Protein AF-A0A523T9P6-F1 (afdb_monomer)

Secondary structure (DSSP, 8-state):
--HHHHHHHHHHHHHHHHTTSPPPHHHHHHT-SSSSS--HHHHHHHHHHHHHHHHHHHHHHHHHHHTT-SS----HHHHHHHHHHHHHHHHHHHHHHTT--HHHHHHHHTT-

pLDDT: mean 81.84, std 12.8, range [46.47, 97.62]

Structure (mmCIF, N/CA/C/O backbone):
data_AF-A0A523T9P6-F1
#
_entry.id   AF-A0A523T9P6-F1
#
loop_
_atom_site.group_PDB
_atom_site.id
_atom_site.type_symbol
_atom_site.label_atom_id
_atom_site.label_alt_id
_atom_site.label_comp_id
_atom_site.label_asym_id
_atom_site.label_entity_id
_atom_site.label_seq_id
_atom_site.pdbx_PDB_ins_code
_atom_site.Cartn_x
_atom_site.Cartn_y
_atom_site.Cartn_z
_atom_site.occupancy
_atom_site.B_iso_or_equiv
_atom_site.auth_seq_id
_atom_site.auth_comp_id
_atom_site.auth_asym_id
_atom_site.auth_atom_id
_atom_site.pdbx_PDB_model_num
ATOM 1 N N . MET A 1 1 ? -8.229 -0.479 0.309 1.00 88.75 1 MET A N 1
ATOM 2 C CA . MET A 1 1 ? -7.056 -0.460 -0.602 1.00 88.75 1 MET A CA 1
ATOM 3 C C . MET A 1 1 ? -6.941 -1.815 -1.288 1.00 88.75 1 MET A C 1
ATOM 5 O O . MET A 1 1 ? -7.152 -2.816 -0.621 1.00 88.75 1 MET A O 1
ATOM 9 N N . THR A 1 2 ? -6.658 -1.879 -2.592 1.00 93.75 2 THR A N 1
ATOM 10 C CA . THR A 1 2 ? -6.515 -3.168 -3.307 1.00 93.75 2 THR A CA 1
ATOM 11 C C . THR A 1 2 ? -5.067 -3.670 -3.310 1.00 93.75 2 THR A C 1
ATOM 13 O O . THR A 1 2 ? -4.136 -2.878 -3.160 1.00 93.75 2 THR A O 1
ATOM 16 N N . LYS A 1 3 ? -4.851 -4.972 -3.557 1.00 90.94 3 LYS A N 1
ATOM 17 C CA . LYS A 1 3 ? -3.503 -5.567 -3.683 1.00 90.94 3 LYS A CA 1
ATOM 18 C C . LYS A 1 3 ? -2.636 -4.835 -4.713 1.00 90.94 3 LYS A C 1
ATOM 20 O O . LYS A 1 3 ? -1.479 -4.540 -4.445 1.00 90.94 3 LYS A O 1
ATOM 25 N N . THR A 1 4 ? -3.211 -4.477 -5.864 1.00 91.50 4 THR A N 1
ATOM 26 C CA . THR A 1 4 ? -2.503 -3.731 -6.917 1.00 91.50 4 THR A CA 1
ATOM 27 C C . THR A 1 4 ? -2.120 -2.318 -6.467 1.00 91.50 4 THR A C 1
ATOM 29 O O . THR A 1 4 ? -1.047 -1.837 -6.822 1.00 91.50 4 THR A O 1
ATOM 32 N N . GLN A 1 5 ? -2.975 -1.645 -5.689 1.00 94.25 5 GLN A N 1
ATOM 33 C CA . GLN A 1 5 ? -2.670 -0.328 -5.117 1.00 94.25 5 GLN A CA 1
ATOM 34 C C . GLN A 1 5 ? -1.528 -0.406 -4.102 1.00 94.25 5 GLN A C 1
ATOM 36 O O . GLN A 1 5 ? -0.603 0.398 -4.187 1.00 94.25 5 GLN A O 1
ATOM 41 N N . LEU A 1 6 ? -1.562 -1.397 -3.206 1.00 92.75 6 LEU A N 1
ATOM 42 C CA . LEU A 1 6 ? -0.497 -1.634 -2.232 1.00 92.75 6 LEU A CA 1
ATOM 43 C C . LEU A 1 6 ? 0.837 -1.945 -2.921 1.00 92.75 6 LEU A C 1
ATOM 45 O O . LEU A 1 6 ? 1.836 -1.301 -2.631 1.00 92.75 6 LEU A O 1
ATOM 49 N N . GLU A 1 7 ? 0.846 -2.878 -3.874 1.00 92.12 7 GLU A N 1
ATOM 50 C CA . GLU A 1 7 ? 2.047 -3.223 -4.644 1.00 92.12 7 GLU A CA 1
ATOM 51 C C . GLU A 1 7 ? 2.642 -1.992 -5.343 1.00 92.12 7 GLU A C 1
ATOM 53 O O . GLU A 1 7 ? 3.842 -1.751 -5.274 1.00 92.12 7 GLU A O 1
ATOM 58 N N . THR A 1 8 ? 1.792 -1.175 -5.971 1.00 93.75 8 THR A N 1
ATOM 59 C CA . THR A 1 8 ? 2.220 0.046 -6.671 1.00 93.75 8 THR A CA 1
ATOM 60 C C . THR A 1 8 ? 2.831 1.064 -5.702 1.00 93.75 8 THR A C 1
ATOM 62 O O . THR A 1 8 ? 3.823 1.707 -6.037 1.00 93.75 8 THR A O 1
ATOM 65 N N . LEU A 1 9 ? 2.265 1.194 -4.498 1.00 94.44 9 LEU A N 1
ATOM 66 C CA . LEU A 1 9 ? 2.783 2.068 -3.447 1.00 94.44 9 LEU A CA 1
ATOM 67 C C . LEU A 1 9 ? 4.143 1.585 -2.917 1.00 94.44 9 LEU A C 1
ATOM 69 O O . LEU A 1 9 ? 5.045 2.398 -2.743 1.00 94.44 9 LEU A O 1
ATOM 73 N N . LEU A 1 10 ? 4.307 0.273 -2.709 1.00 92.06 10 LEU A N 1
ATOM 74 C CA . LEU A 1 10 ? 5.570 -0.325 -2.263 1.00 92.06 10 LEU A CA 1
ATOM 75 C C . LEU A 1 10 ? 6.682 -0.150 -3.302 1.00 92.06 10 LEU A C 1
ATOM 77 O O . LEU A 1 10 ? 7.793 0.232 -2.947 1.00 92.06 10 LEU A O 1
ATOM 81 N N . ILE A 1 11 ? 6.375 -0.375 -4.583 1.00 91.25 11 ILE A N 1
ATOM 82 C CA . ILE A 1 11 ? 7.316 -0.131 -5.683 1.00 91.25 11 ILE A CA 1
ATOM 83 C C . ILE A 1 11 ? 7.766 1.337 -5.672 1.00 91.25 11 ILE A C 1
ATOM 85 O O . ILE A 1 11 ? 8.961 1.607 -5.738 1.00 91.25 11 ILE A O 1
ATOM 89 N N . ASP A 1 12 ? 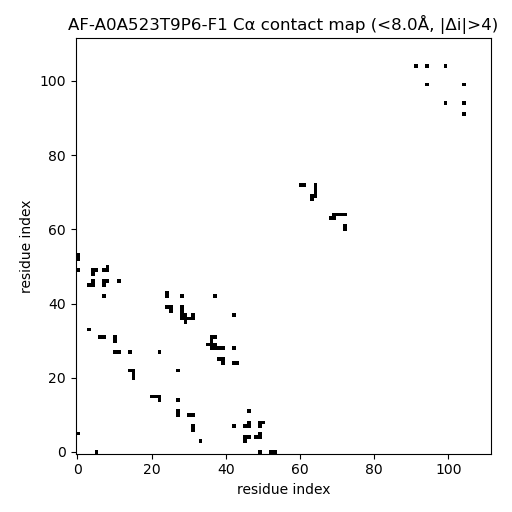6.836 2.291 -5.555 1.00 93.19 12 ASP A N 1
ATOM 90 C CA . ASP A 1 12 ? 7.178 3.719 -5.537 1.00 93.19 12 ASP A CA 1
ATOM 91 C C . ASP A 1 12 ? 8.089 4.098 -4.360 1.00 93.19 12 ASP A C 1
ATOM 93 O O . ASP A 1 12 ? 9.045 4.848 -4.557 1.00 93.19 12 ASP A O 1
ATOM 97 N N . ALA A 1 13 ? 7.820 3.547 -3.170 1.00 89.69 13 ALA A N 1
ATOM 98 C CA . ALA A 1 13 ? 8.523 3.871 -1.929 1.00 89.69 13 ALA A CA 1
ATOM 99 C C . ALA A 1 13 ? 9.907 3.207 -1.786 1.00 89.69 13 ALA A C 1
ATOM 101 O O . ALA A 1 13 ? 10.805 3.776 -1.164 1.00 89.69 13 ALA A O 1
ATOM 102 N N . LEU A 1 14 ? 10.088 1.996 -2.322 1.00 87.81 14 LEU A N 1
ATOM 103 C CA . LEU A 1 14 ? 11.287 1.190 -2.060 1.00 87.81 14 LEU A CA 1
ATOM 104 C C . LEU A 1 14 ? 12.317 1.241 -3.188 1.00 87.81 14 LEU A C 1
ATOM 106 O O . LEU A 1 14 ? 13.512 1.155 -2.921 1.00 87.81 14 LEU A O 1
ATOM 110 N N . VAL A 1 15 ? 11.880 1.379 -4.440 1.00 87.81 15 VAL A N 1
ATOM 111 C CA . VAL A 1 15 ? 12.758 1.169 -5.601 1.00 87.81 15 VAL A CA 1
ATOM 112 C C . VAL A 1 15 ? 13.892 2.185 -5.679 1.00 87.81 15 VAL A C 1
ATOM 114 O O . VAL A 1 15 ? 15.011 1.794 -5.993 1.00 87.81 15 VAL A O 1
ATOM 117 N N . ASP A 1 16 ? 13.641 3.450 -5.340 1.00 83.81 16 ASP A N 1
ATOM 118 C CA . ASP A 1 16 ? 14.691 4.476 -5.380 1.00 83.81 16 ASP A CA 1
ATOM 119 C C . ASP A 1 16 ? 15.775 4.209 -4.319 1.00 83.81 16 ASP A C 1
ATOM 121 O O . ASP A 1 16 ? 16.964 4.386 -4.583 1.00 83.81 16 ASP A O 1
ATOM 125 N N . ASN A 1 17 ? 15.376 3.700 -3.145 1.00 77.94 17 ASN A N 1
ATOM 126 C CA . ASN A 1 17 ? 16.302 3.307 -2.080 1.00 77.94 17 ASN A CA 1
ATOM 127 C C . ASN A 1 17 ? 17.133 2.082 -2.487 1.00 77.94 17 ASN A C 1
ATOM 129 O O . ASN A 1 17 ? 18.355 2.093 -2.361 1.00 77.94 17 ASN A O 1
ATOM 133 N N . ILE A 1 18 ? 16.482 1.046 -3.028 1.00 80.56 18 ILE A N 1
ATOM 134 C CA . ILE A 1 18 ? 17.149 -0.193 -3.457 1.00 80.56 18 ILE A CA 1
ATOM 135 C C . ILE A 1 18 ? 18.114 0.073 -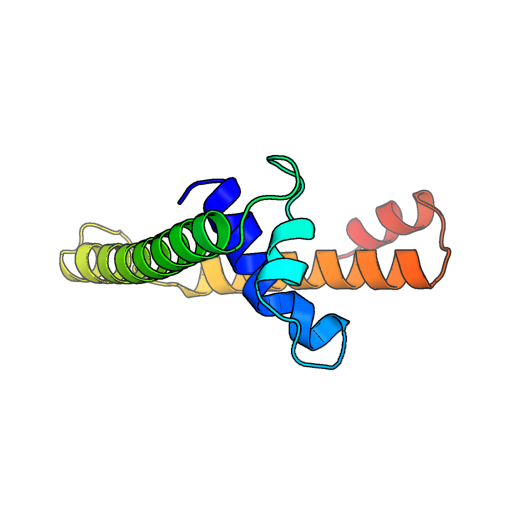4.618 1.00 80.56 18 ILE A C 1
ATOM 137 O O . ILE A 1 18 ? 19.209 -0.478 -4.648 1.00 80.56 18 ILE A O 1
ATOM 141 N N . ALA A 1 19 ? 17.732 0.929 -5.568 1.00 78.75 19 ALA A N 1
ATOM 142 C CA . ALA A 1 19 ? 18.573 1.280 -6.708 1.00 78.75 19 ALA A CA 1
ATOM 143 C C . ALA A 1 19 ? 19.645 2.334 -6.373 1.00 78.75 19 ALA A C 1
ATOM 145 O O . ALA A 1 19 ? 20.470 2.638 -7.235 1.00 78.75 19 ALA A O 1
ATOM 146 N N . SER A 1 20 ? 19.604 2.919 -5.166 1.00 85.94 20 SER A N 1
ATOM 147 C CA . SER A 1 20 ? 20.444 4.052 -4.738 1.00 85.94 20 SER A CA 1
ATOM 148 C C . SER A 1 20 ? 20.457 5.218 -5.740 1.00 85.94 20 SER A C 1
ATOM 150 O O . SER A 1 20 ? 21.438 5.949 -5.864 1.00 85.94 20 SER A O 1
ATOM 152 N N . LYS A 1 21 ? 19.365 5.378 -6.495 1.00 87.56 21 LYS A N 1
ATOM 153 C CA . LYS A 1 21 ? 19.169 6.422 -7.504 1.00 87.56 21 LYS A CA 1
ATOM 154 C C . LYS A 1 21 ? 17.684 6.606 -7.770 1.00 87.56 21 LYS A C 1
ATOM 156 O O . LYS A 1 21 ? 16.889 5.696 -7.554 1.00 87.56 21 LYS A O 1
ATOM 161 N N . HIS A 1 22 ? 17.317 7.755 -8.324 1.00 90.56 22 HIS A N 1
ATOM 162 C CA . HIS A 1 22 ? 15.949 7.957 -8.782 1.00 90.56 22 HIS A CA 1
ATOM 163 C C . HIS A 1 22 ? 15.640 7.070 -9.997 1.00 90.56 22 HIS A C 1
ATOM 165 O O . HIS A 1 22 ? 16.313 7.154 -11.029 1.00 90.56 22 HIS A O 1
ATOM 171 N N . VAL A 1 23 ? 14.607 6.236 -9.882 1.00 90.00 23 VAL A N 1
ATOM 172 C CA . VAL A 1 23 ? 14.127 5.351 -10.944 1.00 90.00 23 VAL A CA 1
ATOM 173 C C . VAL A 1 23 ? 12.886 5.963 -11.580 1.00 90.00 23 VAL A C 1
ATOM 175 O O . VAL A 1 23 ? 11.934 6.365 -10.904 1.00 90.00 23 VAL A O 1
ATOM 178 N N . LYS A 1 24 ? 12.870 6.035 -12.911 1.00 92.88 24 LYS A N 1
ATOM 179 C CA . LYS A 1 24 ? 11.751 6.646 -13.631 1.00 92.88 24 LYS A CA 1
ATOM 180 C C . LYS A 1 24 ? 10.480 5.801 -13.497 1.00 92.88 24 LYS A C 1
ATOM 182 O O . LYS A 1 24 ? 10.516 4.581 -13.350 1.00 92.88 24 LYS A O 1
ATOM 187 N N . TYR A 1 25 ? 9.318 6.446 -13.585 1.00 89.50 25 TYR A N 1
ATOM 188 C CA . TYR A 1 25 ? 8.025 5.775 -13.398 1.00 89.50 25 TYR A CA 1
ATOM 189 C C . TYR A 1 25 ? 7.710 4.689 -14.434 1.00 89.50 25 TYR A C 1
ATOM 191 O O . TYR A 1 25 ? 6.966 3.761 -14.135 1.00 89.50 25 TYR A O 1
ATOM 199 N N . ASP A 1 26 ? 8.237 4.795 -15.650 1.00 89.25 26 ASP A N 1
ATOM 200 C CA . ASP A 1 26 ? 8.151 3.753 -16.675 1.00 89.25 26 ASP A CA 1
ATOM 201 C C . ASP A 1 26 ? 8.962 2.506 -16.302 1.00 89.25 26 ASP A C 1
ATOM 203 O O . ASP A 1 26 ? 8.510 1.392 -16.552 1.00 89.25 26 ASP A O 1
ATOM 207 N N . GLU A 1 27 ? 10.108 2.670 -15.643 1.00 88.50 27 GLU A N 1
ATOM 208 C CA . GLU A 1 27 ? 10.885 1.558 -15.090 1.00 88.50 27 GLU A CA 1
ATOM 209 C C . GLU A 1 27 ? 10.193 0.962 -13.858 1.00 88.50 27 GLU A C 1
ATOM 211 O O . GLU A 1 27 ? 9.988 -0.250 -13.800 1.00 88.50 27 GLU A O 1
ATOM 216 N N . LYS A 1 28 ? 9.705 1.802 -12.933 1.00 90.00 28 LYS A N 1
ATOM 217 C CA . LYS A 1 28 ? 8.893 1.359 -11.782 1.00 90.00 28 LYS A CA 1
ATOM 218 C C . LYS A 1 28 ? 7.655 0.569 -12.229 1.00 90.00 28 LYS A C 1
ATOM 220 O O . LYS A 1 28 ? 7.315 -0.452 -11.635 1.00 90.00 28 LYS A O 1
ATOM 225 N N . ALA A 1 29 ? 7.009 0.982 -13.319 1.00 89.06 29 ALA A N 1
ATOM 226 C CA . ALA A 1 29 ? 5.834 0.310 -13.868 1.00 89.06 29 ALA A CA 1
ATOM 227 C C . ALA A 1 29 ? 6.098 -1.129 -14.347 1.00 89.06 29 ALA A C 1
ATOM 229 O O . ALA A 1 29 ? 5.191 -1.966 -14.287 1.00 89.06 29 ALA A O 1
ATOM 230 N N . LYS A 1 30 ? 7.331 -1.432 -14.776 1.00 88.69 30 LYS A N 1
ATOM 231 C CA . LYS A 1 30 ? 7.751 -2.779 -15.200 1.00 88.69 30 LYS A CA 1
ATOM 232 C C . LYS A 1 30 ? 7.932 -3.743 -14.026 1.00 88.69 30 LYS A C 1
ATOM 234 O O . LYS A 1 30 ? 7.843 -4.947 -14.229 1.00 88.69 30 LYS A O 1
ATOM 239 N N . LEU A 1 31 ? 8.133 -3.234 -12.809 1.00 86.81 31 LEU A N 1
ATOM 240 C CA . LEU A 1 31 ? 8.364 -4.047 -11.607 1.00 86.81 31 LEU A CA 1
ATOM 241 C C . LEU A 1 31 ? 7.085 -4.667 -11.026 1.00 86.81 31 LEU A C 1
ATOM 243 O O . LEU A 1 31 ? 7.142 -5.443 -10.074 1.00 86.81 31 LEU A O 1
ATOM 247 N N . ARG A 1 32 ? 5.915 -4.331 -11.578 1.00 85.81 32 ARG A N 1
ATOM 248 C CA . ARG A 1 32 ? 4.632 -4.814 -11.073 1.00 85.81 32 ARG A CA 1
ATOM 249 C C . ARG A 1 32 ? 4.371 -6.256 -11.522 1.00 85.81 32 ARG A C 1
ATOM 251 O O . ARG A 1 32 ? 4.220 -6.522 -12.711 1.00 85.81 32 ARG A O 1
ATOM 258 N N . ARG A 1 33 ? 4.248 -7.178 -10.564 1.00 76.88 33 ARG A N 1
ATOM 259 C CA . ARG A 1 33 ? 4.044 -8.619 -10.784 1.00 76.88 33 ARG A CA 1
ATOM 260 C C . ARG A 1 33 ? 2.587 -8.989 -11.041 1.00 76.88 33 ARG A C 1
ATOM 262 O O . ARG A 1 33 ? 2.323 -9.898 -11.818 1.00 76.88 33 ARG A O 1
ATOM 269 N N . THR A 1 34 ? 1.629 -8.307 -10.405 1.00 67.50 34 THR A N 1
ATOM 270 C CA . THR A 1 34 ? 0.211 -8.745 -10.405 1.00 67.50 34 THR A CA 1
ATOM 271 C C . THR A 1 34 ? -0.499 -8.577 -11.759 1.00 67.50 34 THR A C 1
ATOM 273 O O . THR A 1 34 ? -1.546 -9.169 -11.999 1.00 67.50 34 THR A O 1
ATOM 276 N N . LYS A 1 35 ? 0.045 -7.754 -12.655 1.00 63.56 35 LYS A N 1
ATOM 277 C CA . LYS A 1 35 ? -0.429 -7.538 -14.029 1.00 63.56 35 LYS A CA 1
ATOM 278 C C . LYS A 1 35 ? 0.797 -7.112 -14.825 1.00 63.56 35 LYS A C 1
ATOM 280 O O . LYS A 1 35 ? 1.400 -6.126 -14.398 1.00 63.56 35 LYS A O 1
ATOM 285 N N . ALA A 1 36 ? 1.109 -7.832 -15.908 1.00 61.03 36 ALA A N 1
ATOM 286 C CA . ALA A 1 36 ? 2.248 -7.613 -16.807 1.00 61.03 36 ALA A CA 1
ATOM 287 C C . ALA A 1 36 ? 2.580 -6.126 -17.022 1.00 61.03 36 ALA A C 1
ATOM 289 O O . ALA A 1 36 ? 1.672 -5.292 -16.968 1.00 61.03 36 ALA A O 1
ATOM 290 N N . ALA A 1 37 ? 3.869 -5.833 -17.256 1.00 69.75 37 ALA A N 1
ATOM 291 C CA . ALA A 1 37 ? 4.449 -4.494 -17.385 1.00 69.75 37 ALA A CA 1
ATOM 292 C C . ALA A 1 37 ? 3.436 -3.471 -17.915 1.00 69.75 37 ALA A C 1
ATOM 294 O O . ALA A 1 37 ? 3.039 -3.498 -19.080 1.00 69.75 37 ALA A O 1
ATOM 295 N N . VAL A 1 38 ? 2.957 -2.602 -17.025 1.00 85.00 38 VAL A N 1
ATOM 296 C CA . VAL A 1 38 ? 1.934 -1.629 -17.398 1.00 85.00 38 VAL A CA 1
ATOM 297 C C . VAL A 1 38 ? 2.532 -0.364 -17.956 1.00 85.00 38 VAL A C 1
ATOM 299 O O . VAL A 1 38 ? 3.668 -0.003 -17.668 1.00 85.00 38 VAL A O 1
ATOM 302 N N . SER A 1 39 ? 1.710 0.370 -18.701 1.00 91.00 39 SER A N 1
ATOM 303 C CA . SER A 1 39 ? 2.060 1.724 -19.087 1.00 91.00 39 SER A CA 1
ATOM 304 C C . SER A 1 39 ? 2.299 2.607 -17.859 1.00 91.00 39 SER A C 1
ATOM 306 O O . SER A 1 39 ? 1.639 2.479 -16.818 1.00 91.00 39 SER A O 1
ATOM 308 N N . ARG A 1 40 ? 3.191 3.588 -18.028 1.00 90.88 40 ARG A N 1
ATOM 309 C CA . ARG A 1 40 ? 3.457 4.651 -17.049 1.00 90.88 40 ARG A CA 1
ATOM 310 C C . ARG A 1 40 ? 2.169 5.337 -16.577 1.00 90.88 40 ARG A C 1
ATOM 312 O O . ARG A 1 40 ? 1.998 5.582 -15.387 1.00 90.88 40 ARG A O 1
ATOM 319 N N . GLY A 1 41 ? 1.230 5.598 -17.491 1.00 93.69 41 GLY A N 1
ATOM 320 C CA . GLY A 1 41 ? -0.060 6.214 -17.165 1.00 93.69 41 GLY A CA 1
ATOM 321 C C . GLY A 1 41 ? -0.927 5.342 -16.254 1.00 93.69 41 GLY A C 1
ATOM 322 O O . GLY A 1 41 ? -1.488 5.833 -15.272 1.00 93.69 41 GLY A O 1
ATOM 323 N N . SER A 1 42 ? -0.996 4.031 -16.521 1.00 91.69 42 SER A N 1
ATOM 324 C CA . SER A 1 42 ? -1.730 3.112 -15.648 1.00 91.69 42 SER A CA 1
ATOM 325 C C . SER A 1 42 ? -1.079 2.996 -14.273 1.00 91.69 42 SER A C 1
ATOM 327 O O . SER A 1 42 ? -1.811 2.928 -13.287 1.00 91.69 42 SER A O 1
ATOM 329 N N . PHE A 1 43 ? 0.255 2.961 -14.198 1.00 93.62 43 PHE A N 1
ATOM 330 C CA . PHE A 1 43 ? 0.977 2.935 -12.927 1.00 93.62 43 PHE A CA 1
ATOM 331 C C . PHE A 1 43 ? 0.687 4.197 -12.107 1.00 93.62 43 PHE A C 1
ATOM 333 O O . PHE A 1 43 ? 0.210 4.099 -10.979 1.00 93.62 43 PHE A O 1
ATOM 340 N N . ASN A 1 44 ? 0.847 5.380 -12.708 1.00 95.06 44 ASN A N 1
ATOM 341 C CA . ASN A 1 44 ? 0.631 6.664 -12.035 1.00 95.06 44 ASN A CA 1
ATOM 342 C C . ASN A 1 44 ? -0.807 6.837 -11.534 1.00 95.06 44 ASN A C 1
ATOM 344 O O . ASN A 1 44 ? -1.030 7.333 -10.428 1.00 95.06 44 ASN A O 1
ATOM 348 N N . ARG A 1 45 ? -1.800 6.392 -12.314 1.00 96.00 45 ARG A N 1
ATOM 349 C CA . ARG A 1 45 ? -3.203 6.414 -11.883 1.00 96.00 45 ARG A CA 1
ATOM 350 C C . ARG A 1 45 ? -3.419 5.541 -10.650 1.00 96.00 45 ARG A C 1
ATOM 352 O O . ARG A 1 45 ? -4.053 5.987 -9.696 1.00 96.00 45 ARG A O 1
ATOM 359 N N . THR A 1 46 ? -2.888 4.319 -10.654 1.00 95.56 46 THR A N 1
ATOM 360 C CA . THR A 1 46 ? -2.994 3.412 -9.506 1.00 95.56 46 THR A CA 1
ATOM 361 C C . THR A 1 46 ? -2.232 3.945 -8.293 1.00 95.56 46 THR A C 1
ATOM 363 O O . THR A 1 46 ? -2.757 3.86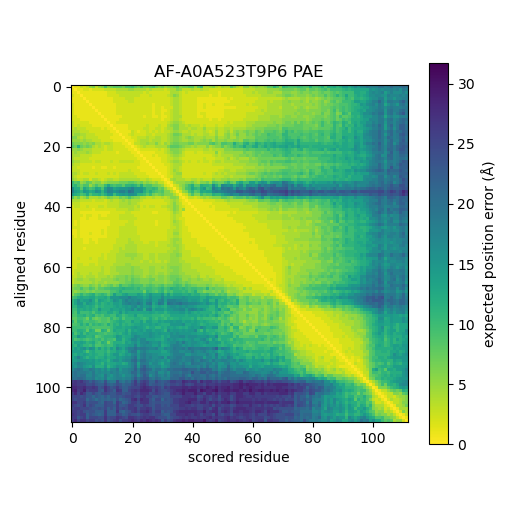5 -7.187 1.00 95.56 46 THR A O 1
ATOM 366 N N . LEU A 1 47 ? -1.062 4.560 -8.485 1.00 96.06 47 LEU A N 1
ATOM 367 C CA . LEU A 1 47 ? -0.289 5.185 -7.411 1.00 96.06 47 LEU A CA 1
ATOM 368 C C . LEU A 1 47 ? -1.063 6.329 -6.749 1.00 96.06 47 LEU A C 1
ATOM 370 O O . LEU A 1 47 ? -1.167 6.385 -5.525 1.00 96.06 47 LEU A O 1
ATOM 374 N N . ARG A 1 48 ? -1.673 7.211 -7.550 1.00 97.44 48 ARG A N 1
ATOM 375 C CA . ARG A 1 48 ? -2.524 8.296 -7.041 1.00 97.44 48 ARG A CA 1
ATOM 376 C C . ARG A 1 48 ? -3.719 7.754 -6.257 1.00 97.44 48 ARG A C 1
ATOM 378 O O . ARG A 1 48 ? -4.038 8.283 -5.196 1.00 97.44 48 ARG A O 1
ATOM 385 N N . GLN A 1 49 ? -4.365 6.700 -6.756 1.00 97.44 49 GLN A N 1
ATOM 386 C CA . GLN A 1 49 ? -5.461 6.040 -6.041 1.00 97.44 49 GLN A CA 1
ATOM 387 C C . GLN A 1 49 ? -4.991 5.418 -4.721 1.00 97.44 49 GLN A C 1
ATOM 389 O O . GLN A 1 49 ? -5.675 5.561 -3.715 1.00 97.44 49 GLN A O 1
ATOM 394 N N . ALA A 1 50 ? -3.824 4.768 -4.706 1.00 96.62 50 ALA A N 1
ATOM 395 C CA . ALA A 1 50 ? -3.247 4.180 -3.501 1.00 96.62 50 ALA A CA 1
ATOM 396 C C . ALA A 1 50 ? -2.968 5.247 -2.432 1.00 96.62 50 ALA A C 1
ATOM 398 O O . ALA A 1 50 ? -3.445 5.113 -1.307 1.00 96.62 50 ALA A O 1
ATOM 399 N N . LYS A 1 51 ? -2.287 6.342 -2.805 1.00 96.62 51 LYS A N 1
ATOM 400 C CA . LYS A 1 51 ? -1.997 7.473 -1.904 1.00 96.62 51 LYS A CA 1
ATOM 401 C C . LYS A 1 51 ? -3.282 8.104 -1.360 1.00 96.62 51 LYS A C 1
ATOM 403 O O . LYS A 1 51 ? -3.402 8.290 -0.154 1.00 96.62 51 LYS A O 1
ATOM 408 N N . LYS A 1 52 ? -4.275 8.357 -2.224 1.00 97.62 52 LYS A N 1
ATOM 409 C CA . LYS A 1 52 ? -5.583 8.891 -1.807 1.00 97.62 52 LYS A CA 1
ATOM 410 C C . LYS A 1 52 ? -6.276 7.966 -0.805 1.00 97.62 52 LYS A C 1
ATOM 412 O O . LYS A 1 52 ? -6.727 8.435 0.232 1.00 97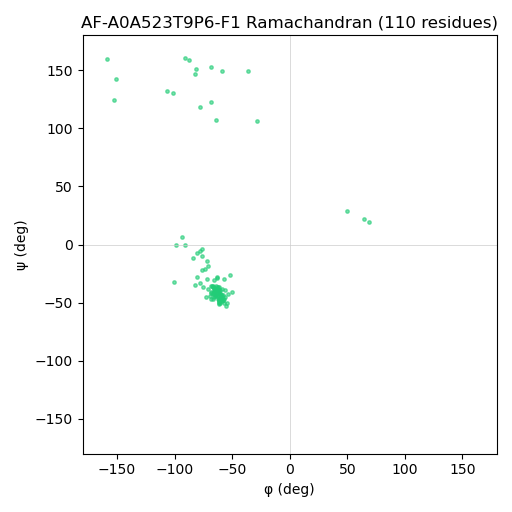.62 52 LYS A O 1
ATOM 417 N N . ASN A 1 53 ? -6.340 6.670 -1.106 1.00 97.06 53 ASN A N 1
ATOM 418 C CA . ASN A 1 53 ? -7.018 5.701 -0.250 1.00 97.06 53 ASN A CA 1
ATOM 419 C C . ASN A 1 53 ? -6.328 5.567 1.112 1.00 97.06 53 ASN A C 1
ATOM 421 O O . ASN A 1 53 ? -7.022 5.501 2.116 1.00 97.06 53 ASN A O 1
ATOM 425 N N . ALA A 1 54 ? -4.993 5.575 1.161 1.00 94.44 54 ALA A N 1
ATOM 426 C CA . ALA A 1 54 ? -4.252 5.535 2.420 1.00 94.44 54 ALA A CA 1
ATOM 427 C C . ALA A 1 54 ? -4.562 6.756 3.303 1.00 94.44 54 ALA A C 1
ATOM 429 O O . ALA A 1 54 ? -4.917 6.596 4.467 1.00 94.44 54 ALA A O 1
ATOM 430 N N . ILE A 1 55 ? -4.510 7.963 2.729 1.00 95.25 55 ILE A N 1
ATOM 431 C CA . ILE A 1 55 ? -4.832 9.209 3.442 1.00 95.25 55 ILE A CA 1
ATOM 432 C C . ILE A 1 55 ? -6.283 9.193 3.943 1.00 95.25 55 ILE A C 1
ATOM 434 O O . ILE A 1 55 ? -6.540 9.492 5.105 1.00 95.25 55 ILE A O 1
ATOM 438 N N . GLN A 1 56 ? -7.233 8.803 3.088 1.00 96.75 56 GLN A N 1
ATOM 439 C CA . GLN A 1 56 ? -8.641 8.716 3.475 1.00 96.75 56 GLN A CA 1
ATOM 440 C C . GLN A 1 56 ? -8.865 7.703 4.597 1.00 96.75 56 GLN A C 1
ATOM 442 O O . GLN A 1 56 ? -9.584 8.016 5.535 1.00 96.75 56 GLN A O 1
ATOM 447 N N . SER A 1 57 ? -8.223 6.532 4.546 1.00 92.62 57 SER A N 1
ATOM 448 C CA . SER A 1 57 ? -8.324 5.534 5.613 1.00 92.62 57 SER A CA 1
ATOM 449 C C . SER A 1 57 ? -7.802 6.057 6.952 1.00 92.62 57 SER A C 1
ATOM 451 O O . SER A 1 57 ? -8.442 5.811 7.969 1.00 92.62 57 SER A O 1
ATOM 453 N N . ILE A 1 58 ? -6.701 6.819 6.959 1.00 90.44 58 ILE A N 1
ATOM 454 C CA . ILE A 1 58 ? -6.199 7.472 8.179 1.00 90.44 58 ILE A CA 1
ATOM 455 C C . ILE A 1 58 ? -7.252 8.436 8.730 1.00 90.44 58 ILE A C 1
ATOM 457 O O . ILE A 1 58 ? -7.609 8.343 9.901 1.00 90.44 58 ILE A O 1
ATOM 461 N N . TYR A 1 59 ? -7.805 9.315 7.889 1.00 93.00 59 TYR A N 1
ATOM 462 C CA . TYR A 1 59 ? -8.853 10.239 8.330 1.00 93.00 59 TYR A CA 1
ATOM 463 C C . TYR A 1 59 ? -10.114 9.525 8.811 1.00 93.00 59 TYR A C 1
ATOM 465 O O . TYR A 1 59 ? -10.715 9.970 9.781 1.00 93.00 59 TYR A O 1
ATOM 473 N N . THR A 1 60 ? -10.503 8.411 8.190 1.00 92.94 60 THR A N 1
ATOM 474 C CA . THR A 1 60 ? -11.630 7.602 8.659 1.00 92.94 60 THR A CA 1
ATOM 475 C C . THR A 1 60 ? -11.375 7.053 10.058 1.00 92.94 60 THR A C 1
ATOM 477 O O . THR A 1 60 ? -12.241 7.200 10.909 1.00 92.94 60 THR A O 1
ATOM 480 N N . VAL A 1 61 ? -10.201 6.471 10.326 1.00 89.81 61 VAL A N 1
ATOM 481 C CA . VAL A 1 61 ? -9.866 5.958 11.667 1.00 89.81 61 VAL A CA 1
ATOM 482 C C . VAL A 1 61 ? -9.891 7.082 12.702 1.00 89.81 61 VAL A C 1
ATOM 484 O O . VAL A 1 61 ? -10.526 6.934 13.742 1.00 89.81 61 VAL A O 1
ATOM 487 N N . LEU A 1 62 ? -9.277 8.229 12.392 1.00 87.19 62 LEU A N 1
ATOM 488 C CA . LEU A 1 62 ? -9.286 9.395 13.282 1.00 87.19 62 LEU A CA 1
ATOM 489 C C . LEU A 1 62 ? -10.708 9.897 13.560 1.00 87.19 62 LEU A C 1
ATOM 491 O O . LEU A 1 62 ? -11.042 10.194 14.702 1.00 87.19 62 LEU A O 1
ATOM 495 N N . LEU A 1 63 ? -11.552 9.969 12.530 1.00 93.00 63 LEU A N 1
ATOM 496 C CA . LEU A 1 63 ? -12.919 10.464 12.648 1.00 93.00 63 LEU A CA 1
ATOM 497 C C . LEU A 1 63 ? -13.818 9.505 13.439 1.00 93.00 63 LEU A C 1
ATOM 499 O O . LEU A 1 63 ? -14.566 9.946 14.305 1.00 93.00 63 LEU A O 1
ATOM 503 N N . LEU A 1 64 ? -13.73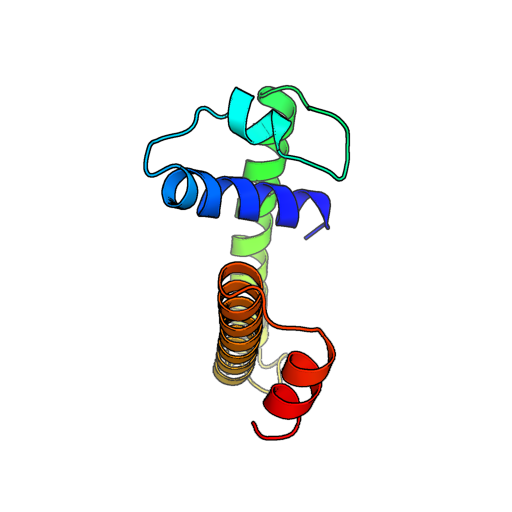9 8.199 13.168 1.00 90.75 64 LEU A N 1
ATOM 504 C CA . LEU A 1 64 ? -14.487 7.192 13.928 1.00 90.75 64 LEU A CA 1
ATOM 505 C C . LEU A 1 64 ? -14.061 7.180 15.397 1.00 90.75 64 LEU A C 1
ATOM 507 O O . LEU A 1 64 ? -14.897 7.065 16.286 1.00 90.75 64 LEU A O 1
ATOM 511 N N . GLY A 1 65 ? -12.767 7.366 15.627 1.00 85.75 65 GLY A N 1
ATOM 512 C CA . GLY A 1 65 ? -12.196 7.618 16.932 1.00 85.75 65 GLY A CA 1
ATOM 513 C C . GLY A 1 65 ? -12.788 8.811 17.659 1.00 85.75 65 GLY A C 1
ATO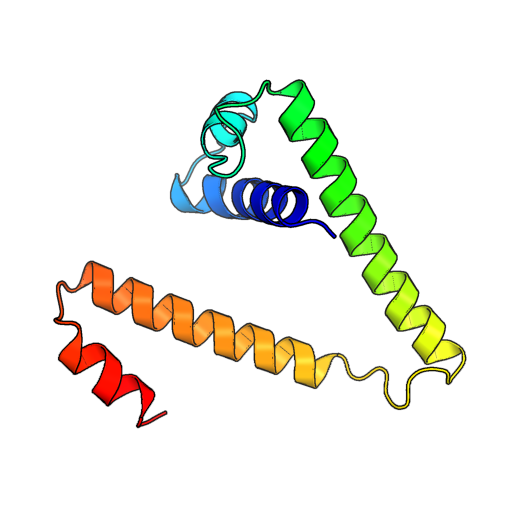M 514 O O . GLY A 1 65 ? -13.270 8.692 18.780 1.00 85.75 65 GLY A O 1
ATOM 515 N N . TYR A 1 66 ? -12.798 9.956 16.982 1.00 86.88 66 TYR A N 1
ATOM 516 C CA . TYR A 1 66 ? -13.387 11.190 17.492 1.00 86.88 66 TYR A CA 1
ATOM 517 C C . TYR A 1 66 ? -14.878 11.037 17.828 1.00 86.88 66 TYR A C 1
ATOM 519 O O . TYR A 1 66 ? -15.337 11.564 18.836 1.00 86.88 66 TYR A O 1
ATOM 527 N N . PHE A 1 67 ? -15.632 10.285 17.022 1.00 90.50 67 PHE A N 1
ATOM 528 C CA . PHE A 1 67 ? -17.045 9.998 17.285 1.00 90.50 67 PHE A CA 1
ATOM 529 C C . PHE A 1 67 ? -17.286 8.947 18.379 1.00 90.50 67 PHE A C 1
ATOM 531 O O . PHE A 1 67 ? -18.442 8.680 18.700 1.00 90.50 67 PHE A O 1
ATOM 538 N N . GLY A 1 68 ? -16.237 8.334 18.937 1.00 86.38 68 GLY A N 1
ATOM 539 C CA . GLY A 1 68 ? -16.372 7.249 19.912 1.00 86.38 68 GLY A CA 1
ATOM 540 C C . GLY A 1 68 ? -16.924 5.950 19.315 1.00 86.38 68 GLY A C 1
ATOM 541 O O . GLY A 1 68 ? -17.430 5.105 20.045 1.00 86.38 68 GLY A O 1
ATOM 542 N N . LEU A 1 69 ? -16.852 5.784 17.988 1.00 87.50 69 LEU A N 1
ATOM 543 C CA . LEU A 1 69 ? -17.272 4.566 17.280 1.00 87.50 69 LEU A CA 1
ATOM 544 C C . LEU A 1 69 ? -16.177 3.491 17.251 1.00 87.50 69 LEU A C 1
ATOM 546 O O . LEU A 1 69 ? -16.441 2.353 16.867 1.00 87.50 69 LEU A O 1
ATOM 550 N N . LEU A 1 70 ? -14.948 3.851 17.623 1.00 82.38 70 LEU A N 1
ATOM 551 C CA . LEU A 1 70 ? -13.868 2.912 17.905 1.00 82.38 70 LEU A CA 1
ATOM 552 C C . LEU A 1 70 ? -13.648 2.875 19.416 1.00 82.38 70 LEU A C 1
ATOM 554 O O . LEU A 1 70 ? -13.515 3.929 20.032 1.00 82.38 70 LEU A O 1
ATOM 558 N N . GLU A 1 71 ? -13.563 1.670 19.988 1.00 72.75 71 GLU A N 1
ATOM 559 C CA . GLU A 1 71 ? -13.265 1.466 21.418 1.00 72.75 71 GLU A CA 1
ATOM 560 C C . GLU A 1 71 ? -11.933 2.115 21.829 1.00 72.75 71 GLU A C 1
ATOM 562 O O . GLU A 1 71 ? -11.773 2.560 22.962 1.00 72.75 71 GLU A O 1
ATOM 567 N N . SER A 1 72 ? -10.986 2.199 20.891 1.00 72.06 72 SER A N 1
ATOM 568 C CA . SER A 1 72 ? -9.720 2.905 21.043 1.00 72.06 72 SER A CA 1
ATOM 569 C C . SER A 1 72 ? -9.227 3.426 19.687 1.00 72.06 72 SER A C 1
ATOM 571 O O . SER A 1 72 ? -9.361 2.769 18.650 1.00 72.06 72 SER A O 1
ATOM 573 N N . THR A 1 73 ? -8.632 4.620 19.698 1.00 69.12 73 THR A N 1
ATOM 574 C CA . THR A 1 73 ? -7.883 5.198 18.568 1.00 69.12 73 THR A CA 1
ATOM 575 C C . THR A 1 73 ? -6.395 4.913 18.627 1.00 69.12 73 THR A C 1
ATOM 577 O O . THR A 1 73 ? -5.632 5.487 17.846 1.00 69.12 73 THR A O 1
ATOM 580 N N . ASP A 1 74 ? -5.959 4.086 19.573 1.00 77.25 74 ASP A N 1
ATOM 581 C CA . ASP A 1 74 ? -4.551 3.818 19.780 1.00 77.25 74 ASP A CA 1
ATOM 582 C C . ASP A 1 74 ? -4.005 3.131 18.536 1.00 77.25 74 ASP A C 1
ATOM 584 O O . ASP A 1 74 ? -4.269 1.968 18.239 1.00 77.25 74 ASP A O 1
ATOM 588 N N . LEU A 1 75 ? -3.220 3.886 17.773 1.00 76.19 75 LEU A N 1
ATOM 589 C CA . LEU A 1 75 ? -2.496 3.365 16.620 1.00 76.19 75 LEU A CA 1
ATOM 590 C C . LEU A 1 75 ? -1.261 2.563 17.049 1.00 76.19 75 LEU A C 1
ATOM 592 O O . LEU A 1 75 ? -0.641 1.898 16.220 1.00 76.19 75 LEU A O 1
ATOM 596 N N . TYR A 1 76 ? -0.910 2.612 18.338 1.00 79.88 76 TYR A N 1
ATOM 597 C CA . TYR A 1 76 ? 0.277 1.976 18.897 1.00 79.88 76 TYR A CA 1
ATOM 598 C C . TYR A 1 76 ? 0.331 0.458 18.652 1.00 79.88 76 TYR A C 1
ATOM 600 O O . TYR A 1 76 ? 1.351 0.006 18.131 1.00 79.88 76 TYR A O 1
ATOM 608 N N . PRO A 1 77 ? -0.742 -0.332 18.876 1.00 81.56 77 PRO A N 1
ATOM 609 C CA . PRO A 1 77 ? -0.726 -1.770 18.592 1.00 81.56 77 PRO A CA 1
ATOM 610 C C . PRO A 1 77 ? -0.493 -2.076 17.106 1.00 81.56 77 PRO A C 1
ATOM 612 O O . PRO A 1 77 ? 0.222 -3.015 16.753 1.00 81.56 77 PRO A O 1
ATOM 615 N N . TYR A 1 78 ? -1.045 -1.251 16.211 1.00 80.50 78 TYR A N 1
ATOM 616 C CA . TYR A 1 78 ? -0.847 -1.396 14.768 1.00 80.50 78 TYR A CA 1
ATOM 617 C C . TYR A 1 78 ? 0.582 -1.032 14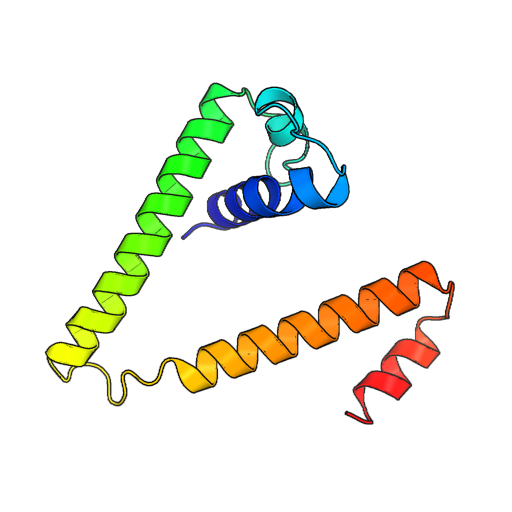.348 1.00 80.50 78 TYR A C 1
ATOM 619 O O . TYR A 1 78 ? 1.166 -1.693 13.484 1.00 80.50 78 TYR A O 1
ATOM 627 N N . LEU A 1 79 ? 1.167 -0.006 14.970 1.00 82.81 79 LEU A N 1
ATOM 628 C CA . LEU A 1 79 ? 2.557 0.380 14.745 1.00 82.81 79 LEU A CA 1
ATOM 629 C C . LEU A 1 79 ? 3.519 -0.697 15.260 1.00 82.81 79 LEU A C 1
ATOM 631 O O . LEU A 1 79 ? 4.476 -1.044 14.568 1.00 82.81 79 LEU A O 1
ATOM 635 N N . GLU A 1 80 ? 3.242 -1.270 16.430 1.00 86.25 80 GLU A N 1
ATOM 636 C CA . GLU A 1 80 ? 4.008 -2.380 16.991 1.00 86.25 80 GLU A CA 1
ATOM 637 C C . GLU A 1 80 ? 3.948 -3.611 16.080 1.00 86.25 80 GLU A C 1
ATOM 639 O O . GLU A 1 80 ? 4.989 -4.174 15.738 1.00 86.25 80 GLU A O 1
ATOM 644 N N . ALA A 1 81 ? 2.759 -3.983 15.596 1.00 83.69 81 ALA A N 1
ATOM 645 C CA . ALA A 1 81 ? 2.597 -5.065 14.627 1.00 83.69 81 ALA A CA 1
ATOM 646 C C . ALA A 1 81 ? 3.375 -4.796 13.326 1.00 83.69 81 ALA A C 1
AT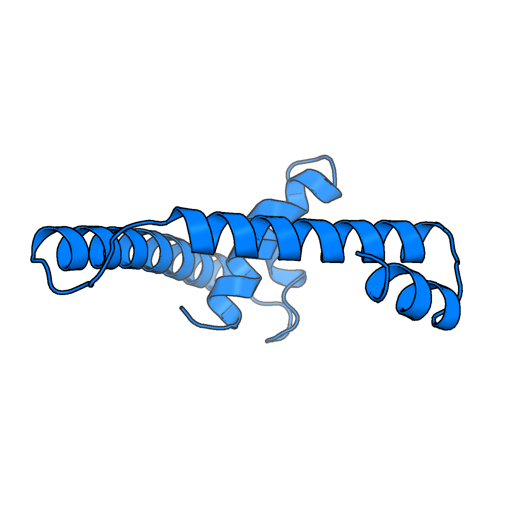OM 648 O O . ALA A 1 81 ? 4.056 -5.685 12.811 1.00 83.69 81 ALA A O 1
ATOM 649 N N . SER A 1 82 ? 3.342 -3.558 12.817 1.00 82.25 82 SER A N 1
ATOM 650 C CA . SER A 1 82 ? 4.133 -3.151 11.649 1.00 82.25 82 SER A CA 1
ATOM 651 C C . SER A 1 82 ? 5.639 -3.265 11.907 1.00 82.25 82 SER A C 1
ATOM 653 O O . SER A 1 82 ? 6.385 -3.709 11.032 1.00 82.25 82 SER A O 1
ATOM 655 N N . ASN A 1 83 ? 6.105 -2.890 13.099 1.00 84.38 83 ASN A N 1
ATOM 656 C CA . ASN A 1 83 ? 7.511 -3.001 13.484 1.00 84.38 83 ASN A CA 1
ATOM 657 C C . ASN A 1 83 ? 7.950 -4.463 13.629 1.00 84.38 83 ASN A C 1
ATOM 659 O O . ASN A 1 83 ? 9.025 -4.817 13.142 1.00 84.38 83 ASN A O 1
ATOM 663 N N . LYS A 1 84 ? 7.106 -5.328 14.208 1.00 83.06 84 LYS A N 1
ATOM 664 C CA . LYS A 1 84 ? 7.339 -6.781 14.259 1.00 83.06 84 LYS A CA 1
ATOM 665 C C . LYS A 1 84 ? 7.428 -7.373 12.855 1.00 83.06 84 LYS A C 1
ATOM 667 O O . LYS A 1 84 ? 8.388 -8.073 12.547 1.00 83.06 84 LYS A O 1
ATOM 672 N N . LEU A 1 85 ? 6.501 -7.014 11.962 1.00 81.25 85 LEU A N 1
ATOM 673 C CA . LEU A 1 85 ? 6.532 -7.461 10.568 1.00 81.25 85 LEU A CA 1
ATOM 674 C C . LEU A 1 85 ? 7.809 -7.005 9.851 1.00 81.25 85 LEU A C 1
ATOM 676 O O . LEU A 1 85 ? 8.449 -7.802 9.165 1.00 81.25 85 LEU A O 1
ATOM 680 N N . LYS A 1 86 ? 8.215 -5.746 10.049 1.00 80.94 86 LYS A N 1
ATOM 681 C CA . LYS A 1 86 ? 9.478 -5.223 9.522 1.00 80.94 86 LYS A CA 1
ATOM 682 C C . LYS A 1 86 ? 10.664 -6.038 10.039 1.00 80.94 86 LYS A C 1
ATOM 684 O O . LYS A 1 86 ? 11.468 -6.477 9.223 1.00 80.94 86 LYS A O 1
ATOM 689 N N . SER A 1 87 ? 10.727 -6.299 11.345 1.00 77.50 87 SER A N 1
ATOM 690 C CA . SER A 1 87 ? 11.764 -7.137 11.961 1.00 77.50 87 SER A CA 1
ATOM 691 C C . SER A 1 87 ? 11.844 -8.514 11.296 1.00 77.50 87 SER A C 1
ATOM 693 O O . SER A 1 87 ? 12.907 -8.887 10.805 1.00 77.50 87 SER A O 1
ATOM 695 N N . TYR A 1 88 ? 10.715 -9.215 11.136 1.00 72.38 88 TYR A N 1
ATOM 696 C CA . TYR A 1 88 ? 10.683 -10.509 10.445 1.00 72.38 88 TYR A CA 1
ATOM 697 C C . TYR A 1 88 ? 11.189 -10.424 9.002 1.00 72.38 88 TYR A C 1
ATOM 699 O O . TYR A 1 88 ? 11.989 -11.258 8.579 1.00 72.38 88 TYR A O 1
ATOM 707 N N . THR A 1 89 ? 10.774 -9.405 8.242 1.00 75.12 89 THR A N 1
ATOM 708 C CA . THR A 1 89 ? 11.252 -9.229 6.861 1.00 75.12 89 THR A CA 1
ATOM 709 C C . THR A 1 89 ? 12.743 -8.900 6.790 1.00 75.12 89 THR A C 1
ATOM 711 O O . THR A 1 89 ? 13.431 -9.393 5.895 1.00 75.12 89 THR A O 1
ATOM 714 N N . THR A 1 90 ? 13.270 -8.116 7.735 1.00 75.50 90 THR A N 1
ATOM 715 C CA . THR A 1 90 ? 14.700 -7.801 7.834 1.00 75.50 90 THR A CA 1
ATOM 716 C C . THR A 1 90 ? 15.504 -9.047 8.177 1.00 75.50 90 THR A C 1
ATOM 718 O O . THR A 1 90 ? 16.484 -9.337 7.496 1.00 75.50 90 THR A O 1
ATOM 721 N N . THR A 1 91 ? 15.056 -9.824 9.160 1.00 76.19 91 THR A N 1
ATOM 722 C CA . THR A 1 91 ? 15.656 -11.105 9.539 1.00 76.19 91 THR A CA 1
ATOM 723 C C . THR A 1 91 ? 15.690 -12.062 8.349 1.00 76.19 91 THR A C 1
ATOM 725 O O . THR A 1 91 ? 16.762 -12.538 7.984 1.00 76.19 91 THR A O 1
ATOM 728 N N . LEU A 1 92 ? 14.562 -12.257 7.657 1.00 69.00 92 LEU A N 1
ATOM 729 C CA . LEU A 1 92 ? 14.492 -13.087 6.451 1.00 69.00 92 LEU A CA 1
ATOM 730 C C . LEU A 1 92 ? 15.450 -12.603 5.352 1.00 69.00 92 LEU A C 1
ATOM 732 O O . LEU A 1 92 ? 16.141 -13.411 4.737 1.00 69.00 92 LEU A O 1
ATOM 736 N N . THR A 1 93 ? 15.516 -11.291 5.114 1.00 72.38 93 THR A N 1
ATOM 737 C CA . THR A 1 93 ? 16.409 -10.710 4.100 1.00 72.38 93 THR A CA 1
ATOM 738 C C . THR A 1 93 ? 17.876 -10.943 4.460 1.00 72.38 93 THR A C 1
ATOM 740 O O . THR A 1 93 ? 18.644 -11.369 3.603 1.00 72.38 93 THR A O 1
ATOM 743 N N . ASN A 1 94 ? 18.256 -10.744 5.725 1.00 75.31 94 ASN A N 1
ATOM 744 C CA . ASN A 1 94 ? 19.611 -11.001 6.219 1.00 75.31 94 ASN A CA 1
ATOM 745 C C . ASN A 1 94 ? 19.992 -12.486 6.126 1.00 75.31 94 ASN A C 1
ATOM 747 O O . ASN A 1 94 ? 21.136 -12.815 5.828 1.00 75.31 94 ASN A O 1
ATOM 751 N N . PHE A 1 95 ? 19.045 -13.397 6.346 1.00 69.00 95 PHE A N 1
ATOM 752 C CA . PHE A 1 95 ? 19.281 -14.829 6.159 1.00 69.00 95 PHE A CA 1
ATOM 753 C C . PHE A 1 95 ? 19.472 -15.201 4.685 1.00 69.00 95 PHE A C 1
ATOM 755 O O . PHE A 1 95 ? 20.387 -15.957 4.357 1.00 69.00 95 PHE A O 1
ATOM 762 N N . MET A 1 96 ? 18.659 -14.625 3.794 1.00 65.19 96 MET A N 1
ATOM 763 C CA . MET A 1 96 ? 18.764 -14.819 2.343 1.00 65.19 96 MET A CA 1
ATOM 764 C C . MET A 1 96 ? 20.094 -14.288 1.785 1.00 65.19 96 MET A C 1
ATOM 766 O O . MET A 1 96 ? 20.667 -14.909 0.894 1.00 65.19 96 MET A O 1
ATOM 770 N N . THR A 1 97 ? 20.616 -13.177 2.318 1.00 67.12 97 THR A N 1
ATOM 771 C CA . THR A 1 97 ? 21.930 -12.636 1.923 1.00 67.12 97 THR A CA 1
ATOM 772 C C . THR A 1 97 ? 23.107 -13.412 2.520 1.00 67.12 97 THR A C 1
ATOM 774 O O . THR A 1 97 ? 24.193 -13.381 1.948 1.00 67.12 97 THR A O 1
ATOM 777 N N . GLN A 1 98 ? 22.904 -14.143 3.623 1.00 67.44 98 GLN A N 1
ATOM 778 C CA . GLN A 1 98 ? 23.923 -14.982 4.272 1.00 67.44 98 GLN A CA 1
ATOM 779 C C . GLN A 1 98 ? 23.959 -16.441 3.777 1.00 67.44 98 GLN A C 1
ATOM 781 O O . GLN A 1 98 ? 24.780 -17.214 4.264 1.00 67.44 98 GLN A O 1
ATOM 786 N N . GLY A 1 99 ? 23.096 -16.843 2.835 1.00 56.59 99 GLY A N 1
ATOM 787 C CA . GLY A 1 99 ? 23.098 -18.203 2.271 1.00 56.59 99 GLY A CA 1
ATOM 788 C C . GLY A 1 99 ? 22.750 -19.318 3.272 1.00 56.59 99 GLY A C 1
ATOM 789 O O . GLY A 1 99 ? 23.131 -20.467 3.060 1.00 56.59 99 GLY A O 1
ATOM 790 N N . LYS A 1 100 ? 22.056 -18.988 4.368 1.00 59.16 100 LYS A N 1
ATOM 791 C CA . LYS A 1 100 ? 21.709 -19.918 5.457 1.00 59.16 100 LYS A CA 1
ATOM 792 C C . LYS A 1 100 ? 20.456 -20.749 5.146 1.00 59.16 100 LYS A C 1
ATOM 794 O O . LYS A 1 100 ? 19.54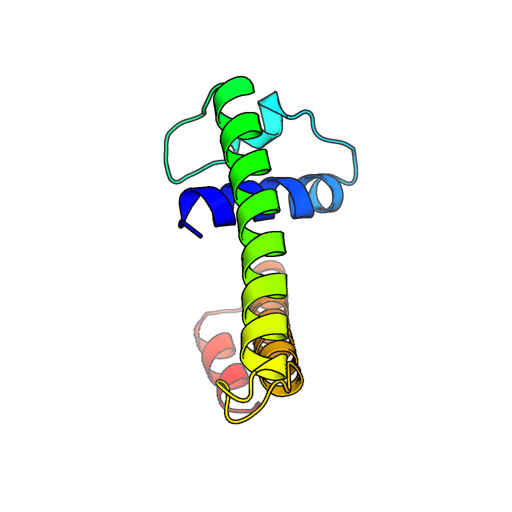8 -20.288 4.453 1.00 59.16 100 LYS A O 1
ATOM 799 N N . THR A 1 101 ? 20.410 -21.992 5.633 1.00 59.53 101 THR A N 1
ATOM 800 C CA . THR A 1 101 ? 19.418 -23.005 5.202 1.00 59.53 101 THR A CA 1
ATOM 801 C C . THR A 1 101 ? 18.072 -22.822 5.917 1.00 59.53 101 THR A C 1
ATOM 803 O O . THR A 1 101 ? 18.020 -22.413 7.072 1.00 59.53 101 THR A O 1
ATOM 806 N N . THR A 1 102 ? 16.958 -23.208 5.282 1.00 57.88 102 THR A N 1
ATOM 807 C CA . THR A 1 102 ? 15.568 -23.056 5.776 1.00 57.88 102 THR A CA 1
ATOM 808 C C . THR A 1 102 ? 15.317 -23.605 7.194 1.00 57.88 102 THR A C 1
ATOM 810 O O . THR A 1 102 ? 14.437 -23.114 7.894 1.00 57.88 102 THR A O 1
ATOM 813 N N . LYS A 1 103 ? 16.104 -24.595 7.645 1.00 59.16 103 LYS A N 1
ATOM 814 C CA . LYS A 1 103 ? 16.047 -25.153 9.011 1.00 59.16 103 LYS A CA 1
ATOM 815 C C . LYS A 1 103 ? 16.534 -24.172 10.085 1.00 59.16 103 LYS A C 1
ATOM 817 O O . LYS A 1 103 ? 15.975 -24.145 11.175 1.00 59.16 103 LYS A O 1
ATOM 822 N N . GLU A 1 104 ? 17.536 -23.352 9.775 1.00 59.06 104 GLU A N 1
ATOM 823 C CA . GLU A 1 104 ? 18.062 -22.327 10.689 1.00 59.06 104 GLU A CA 1
ATOM 824 C C . GLU A 1 104 ? 17.066 -21.164 10.843 1.00 59.06 104 GLU A C 1
ATOM 826 O O . GLU A 1 104 ? 16.962 -20.561 11.910 1.00 59.06 104 GLU A O 1
ATOM 831 N N . LEU A 1 105 ? 16.268 -20.905 9.800 1.00 56.59 105 LEU A N 1
ATOM 832 C CA . LEU A 1 105 ? 15.220 -19.884 9.800 1.00 56.59 105 LEU A CA 1
ATOM 833 C C . LEU A 1 105 ? 14.102 -20.199 10.809 1.00 56.59 105 LEU A C 1
ATOM 835 O O . LEU A 1 105 ? 13.682 -19.316 11.549 1.00 56.59 105 LEU A O 1
ATOM 839 N N . LEU A 1 106 ? 13.649 -21.458 10.856 1.00 59.34 106 LEU A N 1
ATOM 840 C CA . LEU A 1 106 ? 12.600 -21.914 11.778 1.00 59.34 106 LEU A CA 1
ATOM 841 C C . LEU A 1 106 ? 13.055 -21.840 13.243 1.00 59.34 106 LEU A C 1
ATOM 843 O O . LEU A 1 106 ? 12.317 -21.341 14.083 1.00 59.34 106 LEU A O 1
ATOM 847 N N . LEU A 1 107 ? 14.301 -22.232 13.530 1.00 61.69 107 LEU A N 1
ATOM 848 C CA . LEU A 1 107 ? 14.860 -22.194 14.888 1.00 61.69 107 LEU A CA 1
ATOM 849 C C . LEU A 1 107 ? 15.010 -20.772 15.444 1.00 61.69 107 LEU A C 1
ATOM 851 O O . LEU A 1 107 ? 14.904 -20.580 16.647 1.00 61.69 107 LEU A O 1
ATOM 855 N N . THR A 1 108 ? 15.247 -19.780 14.582 1.00 56.75 108 THR A N 1
ATOM 856 C CA . THR A 1 108 ? 15.420 -18.384 15.020 1.00 56.75 108 THR A CA 1
ATOM 857 C C . THR A 1 108 ? 14.075 -17.695 15.286 1.00 56.75 108 THR A C 1
ATOM 859 O O . THR A 1 108 ? 13.999 -16.776 16.099 1.00 56.75 108 THR A O 1
ATOM 862 N N . ILE A 1 109 ? 13.010 -18.129 14.602 1.00 57.72 109 ILE A N 1
ATOM 863 C CA . ILE A 1 109 ? 11.652 -17.591 14.773 1.00 57.72 109 ILE A CA 1
ATOM 864 C C . ILE A 1 109 ? 11.020 -18.096 16.076 1.00 57.72 109 ILE A C 1
ATOM 866 O O . ILE A 1 109 ? 10.357 -17.313 16.741 1.00 57.72 109 ILE A O 1
ATOM 870 N N . ASP A 1 110 ? 11.276 -19.346 16.473 1.00 52.22 110 ASP A N 1
ATOM 871 C CA . ASP A 1 110 ? 10.753 -19.917 17.728 1.00 52.22 110 ASP A CA 1
ATOM 872 C C . ASP A 1 110 ? 11.421 -19.340 18.995 1.00 52.22 110 ASP A C 1
ATOM 874 O O . ASP A 1 110 ? 10.921 -19.525 20.103 1.00 52.22 110 ASP A O 1
ATOM 878 N N . THR A 1 111 ? 12.554 -18.644 18.852 1.00 52.53 111 THR A N 1
ATOM 879 C CA . THR A 1 111 ? 13.314 -18.048 19.969 1.00 52.53 111 THR A CA 1
ATOM 880 C C . THR A 1 111 ? 13.057 -16.551 20.202 1.00 52.53 111 THR A C 1
ATOM 882 O O . THR A 1 111 ? 13.675 -15.977 21.099 1.00 52.53 111 THR A O 1
ATOM 885 N N . LEU A 1 112 ? 12.192 -15.912 19.402 1.00 46.47 112 LEU A N 1
ATOM 886 C CA . LEU A 1 112 ? 11.812 -14.489 19.493 1.00 46.47 112 LEU A CA 1
ATOM 887 C C . LEU A 1 112 ? 10.364 -14.328 19.963 1.00 46.47 112 LEU A C 1
ATOM 889 O O . LEU A 1 112 ? 10.131 -13.417 20.787 1.00 46.47 112 LEU A O 1
#

Mean predicted aligned error: 9.96 Å

Nearest PDB structures (foldseek):
  6lui-assembly1_A  TM=5.837E-01  e=9.671E+00  Homo sapiens

Radius of gyration: 18.11 Å; Cα contacts (8 Å, |Δi|>4): 60; chains: 1; bounding box: 41×36×40 Å

Solvent-accessible surface area (backbone atoms only — not comparable to full-atom values): 6432 Å² total; per-residue (Å²): 134,52,72,68,24,51,52,43,44,50,48,68,70,43,46,32,66,77,65,74,42,90,69,54,61,56,61,55,19,50,70,40,79,94,54,70,64,41,54,43,67,61,40,51,52,40,32,53,51,30,55,52,46,53,53,50,51,51,52,48,52,54,49,37,28,73,71,61,74,34,100,65,70,73,58,60,68,58,51,51,52,52,51,52,52,49,50,52,53,49,52,52,50,55,37,65,76,64,75,61,57,76,70,60,55,54,59,56,60,78,75,111

Foldseek 3Di:
DDPQLVQLQCLCPPVCVVVVHDDDLQRSQCPRDVDHRDDSVVSVVSPVVSVVVVVVVLVVLVVCQVVCVDVDSPCPVVVVVVVVVVVLVVVVVVCVVVVHDPVVNVVVVVVD

Sequence (112 aa):
MTKTQLETLLIDALVDNIASKHVKYDEKAKLRRTKAAVSRGSFNRTLRQAKKNAIQSIYTVLLLGYFGLLESTDLYPYLEASNKLKSYTTTLTNFMTQGKTTKELLLTIDTL